Protein AF-A0A920T442-F1 (afdb_monomer_lite)

Foldseek 3Di:
DPQAEDEAEDQDVVVVVVCCVVVVAPEEDQDPVVSVVVRVVCVVVSGYHGYYHHDACQAVVVVCVVVVHDDPDDDDDFVVVCVLQGHDDPPDHNVRSVPPDDVVVVVVVVPDPPPPPPD

pLDDT: mean 84.45, std 19.16, range [39.41, 98.81]

Structure (mmCIF, N/CA/C/O backbone):
data_AF-A0A920T442-F1
#
_entry.id   AF-A0A920T442-F1
#
loop_
_atom_site.group_PDB
_atom_site.id
_atom_site.type_symbol
_atom_site.label_atom_id
_atom_site.label_alt_id
_atom_site.label_comp_id
_atom_site.label_asym_id
_atom_site.label_entity_id
_atom_site.label_seq_id
_atom_site.pdbx_PDB_ins_code
_atom_site.Cartn_x
_atom_site.Cartn_y
_atom_site.Cartn_z
_atom_site.occupancy
_atom_site.B_iso_or_equiv
_atom_site.auth_seq_id
_atom_site.auth_comp_id
_atom_site.auth_asym_id
_atom_site.auth_atom_id
_atom_site.pdbx_PDB_model_num
ATOM 1 N N . MET A 1 1 ? -15.601 10.957 1.819 1.00 69.81 1 MET A N 1
ATOM 2 C CA . MET A 1 1 ? -14.779 9.815 2.287 1.00 69.81 1 MET A CA 1
ATOM 3 C C . MET A 1 1 ? -15.683 8.793 2.967 1.00 69.81 1 MET A C 1
ATOM 5 O O . MET A 1 1 ? -16.681 9.210 3.539 1.00 69.81 1 MET A O 1
ATOM 9 N N . ALA A 1 2 ? -15.353 7.497 2.899 1.00 91.31 2 ALA A N 1
ATOM 10 C CA . ALA A 1 2 ? -16.199 6.391 3.383 1.00 91.31 2 ALA A CA 1
ATOM 11 C C . ALA A 1 2 ? -15.859 5.876 4.803 1.00 91.31 2 ALA A C 1
ATOM 13 O O . ALA A 1 2 ? -16.540 4.991 5.304 1.00 91.31 2 ALA A O 1
ATOM 14 N N . GLY A 1 3 ? -14.821 6.418 5.456 1.00 95.44 3 GLY A N 1
ATOM 15 C CA . GLY A 1 3 ? -14.453 6.067 6.838 1.00 95.44 3 GLY A CA 1
ATOM 16 C C . GLY A 1 3 ? -13.660 4.764 7.013 1.00 95.44 3 GLY A C 1
ATOM 17 O O . GLY A 1 3 ? -13.558 4.274 8.132 1.00 95.44 3 GLY A O 1
ATOM 18 N N . GLY A 1 4 ? -13.115 4.201 5.932 1.00 97.00 4 GLY A N 1
ATOM 19 C CA . GLY A 1 4 ? -12.343 2.956 5.959 1.00 97.00 4 GLY A CA 1
ATOM 20 C C . GLY A 1 4 ? -10.836 3.141 6.147 1.00 97.00 4 GLY A C 1
ATOM 21 O O . GLY A 1 4 ? -10.316 4.258 6.186 1.00 97.00 4 GLY A O 1
ATOM 22 N N . VAL A 1 5 ? -10.144 2.005 6.216 1.00 98.50 5 VAL A N 1
ATOM 23 C CA . VAL A 1 5 ? -8.685 1.903 6.133 1.00 98.50 5 VAL A CA 1
ATOM 24 C C . VAL A 1 5 ? -8.336 1.281 4.786 1.00 98.50 5 VAL A C 1
ATOM 26 O O . VAL A 1 5 ? -8.963 0.302 4.389 1.00 98.50 5 VAL A O 1
ATOM 29 N N . VAL A 1 6 ? -7.366 1.850 4.075 1.00 98.25 6 VAL A N 1
ATOM 30 C CA . VAL A 1 6 ? -6.976 1.388 2.738 1.00 98.25 6 VAL A CA 1
ATOM 31 C C . VAL A 1 6 ? -5.463 1.240 2.634 1.00 98.25 6 VAL A C 1
ATOM 33 O O . VAL A 1 6 ? -4.719 2.102 3.098 1.00 98.25 6 VAL A O 1
ATOM 36 N N . ILE A 1 7 ? -5.025 0.145 2.012 1.00 98.56 7 ILE A N 1
ATOM 37 C CA . ILE A 1 7 ? -3.654 -0.036 1.530 1.00 98.56 7 ILE A CA 1
ATOM 38 C C . ILE A 1 7 ? -3.699 0.098 0.005 1.00 98.56 7 ILE A C 1
ATOM 40 O O . ILE A 1 7 ? -4.352 -0.697 -0.666 1.00 98.56 7 ILE A O 1
ATOM 44 N N . CYS A 1 8 ? -3.022 1.109 -0.530 1.00 98.19 8 CYS A N 1
ATOM 45 C CA . CYS A 1 8 ? -2.891 1.382 -1.956 1.00 98.19 8 CYS A CA 1
ATOM 46 C C . CYS A 1 8 ? -1.498 0.950 -2.414 1.00 98.19 8 CYS A C 1
ATOM 48 O O . CYS A 1 8 ? -0.511 1.576 -2.032 1.00 98.19 8 CYS A O 1
ATOM 50 N N . ILE A 1 9 ? -1.417 -0.106 -3.220 1.00 98.19 9 ILE A N 1
ATOM 51 C CA . ILE A 1 9 ? -0.147 -0.571 -3.784 1.00 98.19 9 ILE A CA 1
ATOM 52 C C . ILE A 1 9 ? 0.201 0.300 -4.994 1.00 98.19 9 ILE A C 1
ATOM 54 O O . ILE A 1 9 ? -0.629 0.475 -5.884 1.00 98.19 9 ILE A O 1
ATOM 58 N N . GLU A 1 10 ? 1.408 0.856 -5.021 1.00 97.25 10 GLU A N 1
ATOM 59 C CA . GLU A 1 10 ? 1.903 1.696 -6.115 1.00 97.25 10 GLU A CA 1
ATOM 60 C C . GLU A 1 10 ? 3.392 1.418 -6.317 1.00 97.25 10 GLU A C 1
ATOM 62 O O . GLU A 1 10 ? 4.157 1.396 -5.357 1.00 97.25 10 GLU A O 1
ATOM 67 N N . ILE A 1 11 ? 3.808 1.202 -7.562 1.00 95.12 11 ILE A N 1
ATOM 68 C CA . ILE A 1 11 ? 5.194 0.859 -7.892 1.00 95.12 11 ILE A CA 1
ATOM 69 C C . ILE A 1 11 ? 6.063 2.110 -8.071 1.00 95.12 11 ILE A C 1
ATOM 71 O O . ILE A 1 11 ? 7.275 2.061 -7.875 1.00 95.12 11 ILE A O 1
ATOM 75 N N . ASP A 1 12 ? 5.449 3.247 -8.401 1.00 94.56 12 ASP A N 1
ATOM 76 C CA . ASP A 1 12 ? 6.132 4.519 -8.615 1.00 94.56 12 ASP A CA 1
ATOM 77 C C . ASP A 1 12 ? 6.141 5.380 -7.341 1.00 94.56 12 ASP A C 1
ATOM 79 O O . ASP A 1 12 ? 5.149 6.017 -6.964 1.00 94.56 12 ASP A O 1
ATOM 83 N N . ASN A 1 13 ? 7.307 5.476 -6.697 1.00 95.88 13 ASN A N 1
ATOM 84 C CA . ASN A 1 13 ? 7.485 6.292 -5.496 1.00 95.88 13 ASN A CA 1
ATOM 85 C C . ASN A 1 13 ? 7.170 7.783 -5.728 1.00 95.88 13 ASN A C 1
ATOM 87 O O . ASN A 1 13 ? 6.670 8.464 -4.831 1.00 95.88 13 ASN A O 1
ATOM 91 N N . HIS A 1 14 ? 7.402 8.312 -6.933 1.00 96.31 14 HIS A N 1
ATOM 92 C CA . HIS A 1 14 ? 7.050 9.695 -7.251 1.00 96.31 14 HIS A CA 1
ATOM 93 C C . HIS A 1 14 ? 5.527 9.894 -7.230 1.00 96.31 14 HIS A C 1
ATOM 95 O O . HIS A 1 14 ? 5.031 10.917 -6.745 1.00 96.31 14 HIS A O 1
ATOM 101 N N . ARG A 1 15 ? 4.753 8.894 -7.675 1.00 96.12 15 ARG A N 1
ATOM 102 C CA . ARG A 1 15 ? 3.289 8.936 -7.564 1.00 96.12 15 ARG A CA 1
ATOM 103 C C . ARG A 1 15 ? 2.841 8.937 -6.113 1.00 96.12 15 ARG A C 1
ATOM 105 O O . ARG A 1 15 ? 1.966 9.749 -5.810 1.00 96.12 15 ARG A O 1
ATOM 112 N N . ILE A 1 16 ? 3.431 8.106 -5.253 1.00 97.81 16 ILE A N 1
ATOM 113 C CA . ILE A 1 16 ? 3.140 8.074 -3.809 1.00 97.81 16 ILE A CA 1
ATOM 114 C C . ILE A 1 16 ? 3.405 9.445 -3.180 1.00 97.81 16 ILE A C 1
ATOM 116 O O . ILE A 1 16 ? 2.494 10.030 -2.588 1.00 97.81 16 ILE A O 1
ATOM 120 N N . ASN A 1 17 ? 4.605 9.998 -3.381 1.00 97.81 17 ASN A N 1
ATOM 121 C CA . ASN A 1 17 ? 5.003 11.294 -2.823 1.00 97.81 17 ASN A CA 1
ATOM 122 C C . ASN A 1 17 ? 4.043 12.412 -3.229 1.00 97.81 17 ASN A C 1
ATOM 124 O O . ASN A 1 17 ? 3.571 13.163 -2.378 1.00 97.81 17 ASN A O 1
ATOM 128 N N . ARG A 1 18 ? 3.632 12.450 -4.501 1.00 97.88 18 ARG A N 1
ATOM 129 C CA . ARG A 1 18 ? 2.640 13.422 -4.973 1.00 97.88 18 ARG A CA 1
ATOM 130 C C . ARG A 1 18 ? 1.301 13.321 -4.228 1.00 97.88 18 ARG A C 1
ATOM 132 O O . ARG A 1 18 ? 0.645 14.344 -4.026 1.00 97.88 18 ARG A O 1
ATOM 139 N N . ARG A 1 19 ? 0.848 12.122 -3.829 1.00 97.88 19 ARG A N 1
ATOM 140 C CA . ARG A 1 19 ? -0.407 11.966 -3.058 1.00 97.88 19 ARG A CA 1
ATOM 141 C C . ARG A 1 19 ? -0.236 12.374 -1.596 1.00 97.88 19 ARG A C 1
ATOM 143 O O . ARG A 1 19 ? -1.180 12.932 -1.042 1.00 97.88 19 ARG A O 1
ATOM 150 N N . LEU A 1 20 ? 0.942 12.160 -1.007 1.00 98.06 20 LEU A N 1
ATOM 151 C CA . LEU A 1 20 ? 1.273 12.676 0.327 1.00 98.06 20 LEU A CA 1
ATOM 152 C C . LEU A 1 20 ? 1.270 14.213 0.329 1.00 98.06 20 LEU A C 1
ATOM 154 O O . LEU A 1 20 ? 0.574 14.828 1.129 1.00 98.06 20 LEU A O 1
ATOM 158 N N . GLU A 1 21 ? 1.962 14.841 -0.626 1.00 98.06 21 GLU A N 1
ATOM 159 C CA . GLU A 1 21 ? 2.040 16.306 -0.757 1.00 98.06 21 GLU A CA 1
ATOM 160 C C . GLU A 1 21 ? 0.671 16.967 -0.963 1.00 98.06 21 GLU A C 1
ATOM 162 O O . GLU A 1 21 ? 0.424 18.081 -0.501 1.00 98.06 21 GLU A O 1
ATOM 167 N N . THR A 1 22 ? -0.236 16.277 -1.657 1.00 97.50 22 THR A N 1
ATOM 168 C CA . THR A 1 22 ? -1.587 16.776 -1.953 1.00 97.50 22 THR A CA 1
ATOM 169 C C . THR A 1 22 ? -2.641 16.344 -0.930 1.00 97.50 22 THR A C 1
ATOM 171 O O . THR A 1 22 ? -3.819 16.638 -1.129 1.00 97.50 22 THR A O 1
ATOM 174 N N . ASN A 1 23 ? -2.241 15.696 0.172 1.00 95.69 23 ASN A N 1
ATOM 175 C CA . ASN A 1 23 ? -3.123 15.178 1.230 1.00 95.69 23 ASN A CA 1
ATOM 176 C C . ASN A 1 23 ? -4.210 14.204 0.728 1.00 95.69 23 ASN A C 1
ATOM 178 O O . ASN A 1 23 ? -5.284 14.098 1.318 1.00 95.69 23 ASN A O 1
ATOM 182 N N . TYR A 1 24 ? -3.940 13.493 -0.369 1.00 96.75 24 TYR A N 1
ATOM 183 C CA . TYR A 1 24 ? -4.765 12.373 -0.836 1.00 96.75 24 TYR A CA 1
ATOM 184 C C . TYR A 1 24 ? -4.349 11.037 -0.203 1.00 96.75 24 TYR A C 1
ATOM 186 O O . TYR A 1 24 ? -5.073 10.051 -0.340 1.00 96.75 24 TYR A O 1
ATOM 194 N N . LEU A 1 25 ? -3.187 11.001 0.455 1.00 98.00 25 LEU A N 1
ATOM 195 C CA . LEU A 1 25 ? -2.643 9.848 1.16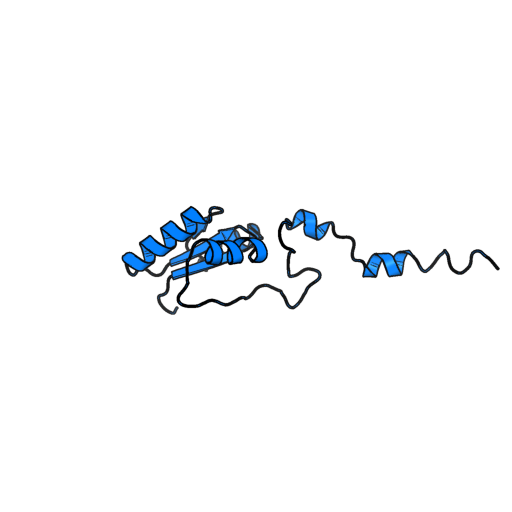1 1.00 98.00 25 LEU A CA 1
ATOM 196 C C . LEU A 1 25 ? -2.092 10.288 2.525 1.00 98.00 25 LEU A C 1
ATOM 198 O O . LEU A 1 25 ? -1.441 11.327 2.602 1.00 98.00 25 LEU A O 1
ATOM 202 N N . ASP A 1 26 ? -2.325 9.504 3.580 1.00 98.44 26 ASP A N 1
ATOM 203 C CA . ASP A 1 26 ? -1.914 9.859 4.947 1.00 98.44 26 ASP A CA 1
ATOM 204 C C . ASP A 1 26 ? -0.500 9.370 5.286 1.00 98.44 26 ASP A C 1
ATOM 206 O O . ASP A 1 26 ? 0.264 10.062 5.961 1.00 98.44 26 ASP A O 1
ATOM 210 N N . LYS A 1 27 ? -0.163 8.141 4.879 1.00 98.50 27 LYS A N 1
ATOM 211 C CA . LYS A 1 27 ? 1.115 7.483 5.189 1.00 98.50 27 LYS A CA 1
ATOM 212 C C . LYS A 1 27 ? 1.610 6.653 4.017 1.00 98.50 27 LYS A C 1
ATOM 214 O O . LYS A 1 27 ? 0.812 6.212 3.196 1.00 98.50 27 LYS A O 1
ATOM 219 N N . ALA A 1 28 ? 2.910 6.381 3.982 1.00 98.56 28 ALA A N 1
ATOM 220 C CA . ALA A 1 28 ? 3.500 5.433 3.049 1.00 98.56 28 ALA A CA 1
ATOM 221 C C . ALA A 1 28 ? 4.603 4.598 3.709 1.00 98.56 28 ALA A C 1
ATOM 223 O O . ALA A 1 28 ? 5.201 5.031 4.694 1.00 98.56 28 ALA A O 1
ATOM 224 N N . THR A 1 29 ? 4.845 3.409 3.168 1.00 98.69 29 THR A N 1
ATOM 225 C CA . THR A 1 29 ? 5.940 2.498 3.535 1.00 98.69 29 THR A CA 1
ATOM 226 C C . THR A 1 29 ? 6.283 1.612 2.333 1.00 98.69 29 THR A C 1
ATOM 228 O O . THR A 1 29 ? 5.466 1.454 1.426 1.00 98.69 29 THR A O 1
ATOM 231 N N . ASP A 1 30 ? 7.475 1.031 2.318 1.00 97.94 30 ASP A N 1
ATOM 232 C CA . ASP A 1 30 ? 7.905 -0.018 1.388 1.00 97.94 30 ASP A CA 1
ATOM 233 C C . ASP A 1 30 ? 7.863 -1.426 2.021 1.00 97.94 30 ASP A C 1
ATOM 235 O O . ASP A 1 30 ? 8.133 -2.427 1.356 1.00 97.94 30 ASP A O 1
ATOM 239 N N . SER A 1 31 ? 7.466 -1.530 3.295 1.00 98.38 31 SER A N 1
ATOM 240 C CA . SER A 1 31 ? 7.317 -2.798 4.007 1.00 98.38 31 SER A CA 1
ATOM 241 C C . SER A 1 31 ? 5.865 -3.266 4.024 1.00 98.38 31 SER A C 1
ATOM 243 O O . SER A 1 31 ? 4.961 -2.610 4.552 1.00 98.38 31 SER A O 1
ATOM 245 N N . PHE A 1 32 ? 5.652 -4.478 3.513 1.00 98.19 32 PHE A N 1
ATOM 246 C CA . PHE A 1 32 ? 4.367 -5.168 3.575 1.00 98.19 32 PHE A CA 1
ATOM 247 C C . PHE A 1 32 ? 3.899 -5.363 5.027 1.00 98.19 32 PHE A C 1
ATOM 249 O O . PHE A 1 32 ? 2.749 -5.087 5.368 1.00 98.19 32 PHE A O 1
ATOM 256 N N . GLU A 1 33 ? 4.805 -5.783 5.905 1.00 98.19 33 GLU A N 1
ATOM 257 C CA . GLU A 1 33 ? 4.542 -6.030 7.320 1.00 98.19 33 GLU A CA 1
ATOM 258 C C . GLU A 1 33 ? 4.170 -4.738 8.054 1.00 98.19 33 GLU A C 1
ATOM 260 O O . GLU A 1 33 ? 3.230 -4.724 8.857 1.00 98.19 33 GLU A O 1
ATOM 265 N N . GLU A 1 34 ? 4.870 -3.640 7.763 1.00 98.56 34 GLU A N 1
ATOM 266 C CA . GLU A 1 34 ? 4.571 -2.339 8.355 1.00 98.56 34 GLU A CA 1
ATOM 267 C C . GLU A 1 34 ? 3.212 -1.806 7.881 1.00 98.56 34 GLU A C 1
ATOM 269 O O . GLU A 1 34 ? 2.415 -1.347 8.706 1.00 98.56 34 GLU A O 1
ATOM 274 N N . ALA A 1 35 ? 2.897 -1.936 6.587 1.00 98.62 35 ALA A N 1
ATOM 275 C CA . ALA A 1 35 ? 1.598 -1.553 6.034 1.00 98.62 35 ALA A CA 1
ATOM 276 C C . ALA A 1 35 ? 0.451 -2.307 6.722 1.00 98.62 35 ALA A C 1
ATOM 278 O O . ALA A 1 35 ? -0.529 -1.700 7.164 1.00 98.62 35 ALA A O 1
ATOM 279 N N . LEU A 1 36 ? 0.598 -3.623 6.897 1.00 98.38 36 LEU A N 1
ATOM 280 C CA . LEU A 1 36 ? -0.377 -4.449 7.606 1.00 98.38 36 LEU A CA 1
ATOM 281 C C . LEU A 1 36 ? -0.518 -4.060 9.075 1.00 98.38 36 LEU A C 1
ATOM 283 O O . LEU A 1 36 ? -1.634 -4.021 9.597 1.00 98.38 36 LEU A O 1
ATOM 287 N N . LYS A 1 37 ? 0.597 -3.775 9.755 1.00 98.50 37 LYS A N 1
ATOM 288 C CA . LYS A 1 37 ? 0.578 -3.331 11.149 1.00 98.50 37 LYS A CA 1
ATOM 289 C C . LYS A 1 37 ? -0.180 -2.011 11.283 1.00 98.50 37 LYS A C 1
ATOM 291 O O . LYS A 1 37 ? -1.071 -1.908 12.123 1.00 98.50 37 LYS A O 1
ATOM 296 N N . MET A 1 38 ? 0.131 -1.028 10.438 1.00 98.69 38 MET A N 1
ATOM 297 C CA . MET A 1 38 ? -0.567 0.259 10.412 1.00 98.69 38 MET A CA 1
ATOM 298 C C . MET A 1 38 ? -2.066 0.086 10.156 1.00 98.69 38 MET A C 1
ATOM 300 O O . MET A 1 38 ? -2.876 0.680 10.869 1.00 98.69 38 MET A O 1
ATOM 304 N N . ALA A 1 39 ? -2.436 -0.758 9.190 1.00 98.44 39 ALA A N 1
ATOM 305 C CA . ALA A 1 39 ? -3.831 -1.001 8.853 1.00 98.44 39 ALA A CA 1
ATOM 306 C C . ALA A 1 39 ? -4.598 -1.654 10.012 1.00 98.44 39 ALA A C 1
ATOM 308 O O . ALA A 1 39 ? -5.649 -1.156 10.413 1.00 98.44 39 ALA A O 1
ATOM 309 N N . LYS A 1 40 ? -4.050 -2.722 10.609 1.00 98.00 40 LYS A N 1
ATOM 310 C CA . LYS A 1 40 ? -4.661 -3.415 11.757 1.00 98.00 40 LYS A CA 1
ATOM 311 C C . LYS A 1 40 ? -4.810 -2.491 12.966 1.00 98.00 40 LYS A C 1
ATOM 313 O O . LYS A 1 40 ? -5.876 -2.462 13.581 1.00 98.00 40 LYS A O 1
ATOM 318 N N . ASP A 1 41 ? -3.778 -1.703 13.270 1.00 98.50 41 ASP A N 1
ATOM 319 C CA . ASP A 1 41 ? -3.803 -0.732 14.366 1.00 98.50 41 ASP A CA 1
ATOM 320 C C . ASP A 1 41 ? -4.899 0.331 14.145 1.00 98.50 41 ASP A C 1
ATOM 322 O O . ASP A 1 41 ? -5.607 0.700 15.085 1.00 98.50 41 ASP A O 1
ATOM 326 N N . ALA A 1 42 ? -5.061 0.818 12.911 1.00 98.44 42 ALA A N 1
ATOM 327 C CA . ALA A 1 42 ? -6.072 1.811 12.549 1.00 98.44 42 ALA A CA 1
ATOM 328 C C . ALA A 1 42 ? -7.499 1.243 12.596 1.00 98.44 42 ALA A C 1
ATOM 330 O O . ALA A 1 42 ? -8.384 1.866 13.188 1.00 98.44 42 ALA A O 1
ATOM 331 N N . VAL A 1 43 ? -7.705 0.030 12.066 1.00 98.00 43 VAL A N 1
ATOM 332 C CA . VAL A 1 43 ? -8.985 -0.695 12.137 1.00 98.00 43 VAL A CA 1
ATOM 333 C C . VAL A 1 43 ? -9.395 -0.916 13.593 1.00 98.00 43 VAL A C 1
ATOM 335 O O . VAL A 1 43 ? -10.516 -0.577 13.971 1.00 98.00 43 VAL A O 1
ATOM 338 N N . PHE A 1 44 ? -8.478 -1.399 14.441 1.00 98.00 44 PHE A N 1
ATOM 339 C CA . PHE A 1 44 ? -8.739 -1.608 15.869 1.00 98.00 44 PHE A CA 1
ATOM 340 C C . PHE A 1 44 ? -9.166 -0.314 16.577 1.00 98.00 44 PHE A C 1
ATOM 342 O O . PHE A 1 44 ? -10.098 -0.312 17.383 1.00 98.00 44 PHE A O 1
ATOM 349 N N . LYS A 1 45 ? -8.517 0.808 16.245 1.00 98.38 45 LYS A N 1
ATOM 350 C CA . LYS A 1 45 ? -8.822 2.130 16.813 1.00 98.38 45 LYS A CA 1
ATOM 351 C C . LYS A 1 45 ? -10.025 2.819 16.165 1.00 98.38 45 LYS A C 1
ATOM 353 O O . LYS A 1 45 ? -10.433 3.867 16.658 1.00 98.38 45 LYS A O 1
ATOM 358 N N . LYS A 1 46 ? -10.591 2.254 15.093 1.00 97.75 46 LYS A N 1
ATOM 359 C CA . LYS A 1 46 ? -11.654 2.861 14.273 1.00 97.75 46 LYS A CA 1
ATOM 360 C C . LYS A 1 46 ? -11.268 4.243 13.733 1.00 97.75 46 LYS A C 1
ATOM 362 O O . LYS A 1 46 ? -12.082 5.164 13.720 1.00 97.75 46 LYS A O 1
ATOM 367 N N . ILE A 1 47 ? -10.014 4.385 13.315 1.00 98.06 47 ILE A N 1
ATOM 368 C CA . ILE A 1 47 ? -9.486 5.616 12.725 1.00 98.06 47 ILE A CA 1
ATOM 369 C C . ILE A 1 47 ? -9.320 5.375 11.221 1.00 98.06 47 ILE A C 1
ATOM 371 O O . ILE A 1 47 ? -8.576 4.465 10.855 1.00 98.06 47 ILE A O 1
ATOM 375 N N . PRO A 1 48 ? -9.985 6.156 10.349 1.00 98.38 48 PRO A N 1
ATOM 376 C CA . PRO A 1 48 ? -9.753 6.084 8.911 1.00 98.38 48 PRO A CA 1
ATOM 377 C C . PRO A 1 48 ? -8.288 6.380 8.589 1.00 98.38 48 PRO A C 1
ATOM 379 O O . PRO A 1 48 ? -7.709 7.301 9.167 1.00 98.38 48 PRO A O 1
ATOM 382 N N . LEU A 1 49 ? -7.692 5.600 7.689 1.00 98.62 49 LEU A N 1
ATOM 383 C CA . LEU A 1 49 ? -6.280 5.742 7.337 1.00 98.62 49 LEU A CA 1
ATOM 384 C C . LEU A 1 49 ? -6.015 5.244 5.916 1.00 98.62 49 LEU A C 1
ATOM 386 O O . LEU A 1 49 ? -6.389 4.127 5.564 1.00 98.62 49 LEU A O 1
ATOM 390 N N . SER A 1 50 ? -5.320 6.049 5.123 1.00 98.62 50 SER A N 1
ATOM 391 C CA . SER A 1 50 ? -4.835 5.690 3.794 1.00 98.62 50 SER A CA 1
ATOM 392 C C . SER A 1 50 ? -3.321 5.459 3.802 1.00 98.62 50 SER A C 1
ATOM 394 O O . SER A 1 50 ? -2.542 6.301 4.250 1.00 98.62 50 SER A O 1
ATOM 396 N N . ILE A 1 51 ? -2.906 4.278 3.343 1.00 98.81 51 ILE A N 1
ATOM 397 C CA . ILE A 1 51 ? -1.522 3.794 3.401 1.00 98.81 51 ILE A CA 1
ATOM 398 C C . ILE A 1 51 ? -1.058 3.477 1.981 1.00 98.81 51 ILE A C 1
ATOM 400 O O . ILE A 1 51 ? -1.626 2.606 1.333 1.00 98.81 51 ILE A O 1
ATOM 404 N N . GLY A 1 52 ? -0.028 4.158 1.490 1.00 98.62 52 GLY A N 1
ATOM 405 C CA . GLY A 1 52 ? 0.659 3.795 0.255 1.00 98.62 52 GLY A CA 1
ATOM 406 C C . GLY A 1 52 ? 1.680 2.708 0.549 1.00 98.62 52 GLY A C 1
ATOM 407 O O . GLY A 1 52 ? 2.502 2.873 1.447 1.00 98.62 52 GLY A O 1
ATOM 408 N N . LEU A 1 53 ? 1.628 1.605 -0.184 1.00 98.62 53 LEU A N 1
ATOM 409 C CA . LEU A 1 53 ? 2.625 0.547 -0.114 1.00 98.62 53 LEU A CA 1
ATOM 410 C C . LEU A 1 53 ? 3.436 0.563 -1.408 1.00 98.62 53 LEU A C 1
ATOM 412 O O . LEU A 1 53 ? 2.900 0.243 -2.470 1.00 98.62 53 LEU A O 1
ATOM 416 N N . LEU A 1 54 ? 4.709 0.946 -1.307 1.00 98.25 54 LEU A N 1
ATOM 417 C CA . LEU A 1 54 ? 5.621 0.936 -2.443 1.00 98.25 54 LEU A CA 1
ATOM 418 C C . LEU A 1 54 ? 5.894 -0.508 -2.874 1.00 98.25 54 LEU A C 1
ATOM 420 O O . LEU A 1 54 ? 6.418 -1.311 -2.103 1.00 98.25 54 LEU A O 1
ATOM 424 N N . GLY A 1 55 ? 5.543 -0.829 -4.115 1.00 96.00 55 GLY A N 1
ATOM 425 C CA . GLY A 1 55 ? 5.836 -2.112 -4.737 1.00 96.00 55 GLY A CA 1
ATOM 426 C C . GLY A 1 55 ? 4.884 -2.455 -5.877 1.00 96.00 55 GLY A C 1
ATOM 427 O O . GLY A 1 55 ? 3.924 -1.743 -6.160 1.00 96.00 55 GLY A O 1
ATOM 428 N N . ASN A 1 56 ? 5.151 -3.573 -6.547 1.00 94.31 56 ASN A N 1
ATOM 429 C CA . ASN A 1 56 ? 4.314 -4.043 -7.641 1.00 94.31 56 ASN A CA 1
ATOM 430 C C . ASN A 1 56 ? 3.085 -4.794 -7.098 1.00 94.31 56 ASN A C 1
ATOM 432 O O . ASN A 1 56 ? 3.212 -5.725 -6.297 1.00 94.31 56 ASN A O 1
ATOM 436 N N . ALA A 1 57 ? 1.888 -4.426 -7.560 1.00 94.00 57 ALA A N 1
ATOM 437 C CA . ALA A 1 57 ? 0.649 -5.117 -7.207 1.0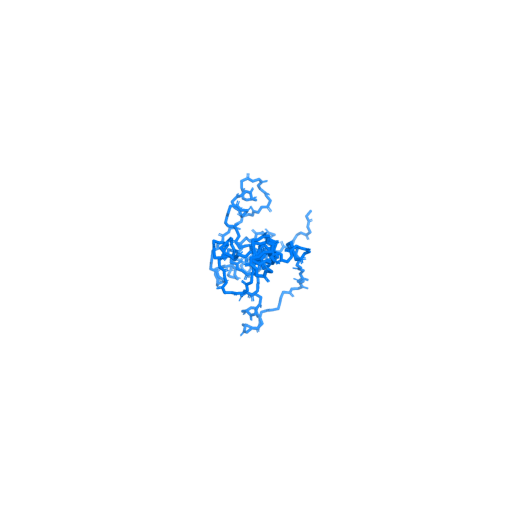0 94.00 57 ALA A CA 1
ATOM 438 C C . ALA A 1 57 ? 0.687 -6.609 -7.580 1.00 94.00 57 ALA A C 1
ATOM 440 O O . ALA A 1 57 ? 0.227 -7.438 -6.792 1.00 94.00 57 ALA A O 1
ATOM 441 N N . ALA A 1 58 ? 1.306 -6.962 -8.712 1.00 91.50 58 ALA A N 1
ATOM 442 C CA . ALA A 1 58 ? 1.472 -8.346 -9.151 1.00 91.50 58 ALA A CA 1
ATOM 443 C C . ALA A 1 58 ? 2.322 -9.185 -8.179 1.00 91.50 58 ALA A C 1
ATOM 445 O O . ALA A 1 58 ? 2.105 -10.389 -8.061 1.00 91.50 58 ALA A O 1
ATOM 446 N N . ASP A 1 59 ? 3.240 -8.551 -7.441 1.00 93.38 59 ASP A N 1
ATOM 447 C CA . ASP A 1 59 ? 4.091 -9.210 -6.444 1.00 93.38 59 ASP A CA 1
ATOM 448 C C . ASP A 1 59 ? 3.476 -9.197 -5.039 1.00 93.38 59 ASP A C 1
ATOM 450 O O . ASP A 1 59 ? 3.679 -10.121 -4.250 1.00 93.38 59 ASP A O 1
ATOM 454 N N . ILE A 1 60 ? 2.734 -8.143 -4.696 1.00 96.19 60 ILE A N 1
ATOM 455 C CA . ILE A 1 60 ? 2.197 -7.946 -3.346 1.00 96.19 60 ILE A CA 1
ATOM 456 C C . ILE A 1 60 ? 0.856 -8.657 -3.149 1.00 96.19 60 ILE A C 1
ATOM 458 O O . ILE A 1 60 ? 0.641 -9.249 -2.092 1.00 96.19 60 ILE A O 1
ATOM 462 N N . VAL A 1 61 ? -0.052 -8.636 -4.128 1.00 95.12 61 VAL A N 1
ATOM 463 C CA . VAL A 1 61 ? -1.374 -9.275 -3.987 1.00 95.12 61 VAL A CA 1
ATOM 464 C C . VAL A 1 61 ? -1.260 -10.776 -3.661 1.00 95.12 61 VAL A C 1
ATOM 466 O O . VAL A 1 61 ? -1.942 -11.220 -2.733 1.00 95.12 61 VAL A O 1
ATOM 469 N N . PRO A 1 62 ? -0.356 -11.562 -4.285 1.00 94.94 62 PRO A N 1
ATOM 470 C CA . PRO A 1 62 ? -0.116 -12.947 -3.874 1.00 94.94 62 PRO A CA 1
ATOM 471 C C . PRO A 1 62 ? 0.324 -13.104 -2.409 1.00 94.94 62 PRO A C 1
ATOM 473 O O . PRO A 1 62 ? -0.034 -14.098 -1.777 1.00 94.94 62 PRO A O 1
ATOM 476 N N . LYS A 1 63 ? 1.042 -12.123 -1.834 1.00 96.19 63 LYS A N 1
ATOM 477 C CA . LYS A 1 63 ? 1.473 -12.155 -0.422 1.00 96.19 63 LYS A CA 1
ATOM 478 C C . LYS A 1 63 ? 0.306 -12.045 0.555 1.00 96.19 63 LYS A C 1
ATOM 480 O O . LYS A 1 63 ? 0.358 -12.650 1.625 1.00 96.19 63 LYS A O 1
ATOM 485 N N . PHE A 1 64 ? -0.747 -11.298 0.211 1.00 96.31 64 PHE A N 1
ATOM 486 C CA . PHE A 1 64 ? -1.977 -11.267 1.013 1.00 96.31 64 PHE A CA 1
ATOM 487 C C . PHE A 1 64 ? -2.612 -12.657 1.094 1.00 96.31 64 PHE A C 1
ATOM 489 O O . PHE A 1 64 ? -2.930 -13.119 2.190 1.00 96.31 64 PHE A O 1
ATOM 496 N N . VAL A 1 65 ? -2.711 -13.343 -0.050 1.00 93.94 65 VAL A N 1
ATOM 497 C CA . VAL A 1 65 ? -3.266 -14.701 -0.138 1.00 93.94 65 VAL A CA 1
ATOM 498 C C . VAL A 1 65 ? -2.416 -15.689 0.656 1.00 93.94 65 VAL A C 1
ATOM 500 O O . VAL A 1 65 ? -2.949 -16.419 1.483 1.00 93.94 65 VAL A O 1
ATOM 503 N N . SER A 1 66 ? -1.091 -15.684 0.475 1.00 95.44 66 SER A N 1
ATOM 504 C CA . SER A 1 66 ? -0.201 -16.609 1.193 1.00 95.44 66 SER A CA 1
ATOM 505 C C . SER A 1 66 ? -0.132 -16.358 2.703 1.00 95.44 66 SER A C 1
ATOM 507 O O . SER A 1 66 ? 0.363 -17.210 3.434 1.00 95.44 66 SER A O 1
ATOM 509 N N . SER A 1 67 ? -0.575 -15.184 3.163 1.00 94.88 67 SER A N 1
ATOM 510 C CA . SER A 1 67 ? -0.587 -14.799 4.578 1.00 94.88 67 SER A CA 1
ATOM 511 C C . SER A 1 67 ? -1.964 -14.958 5.237 1.00 94.88 67 SER A C 1
ATOM 513 O O . SER A 1 67 ? -2.121 -14.532 6.381 1.00 94.88 67 SER A O 1
ATOM 515 N N . ASP A 1 68 ? -2.960 -15.515 4.531 1.00 95.62 68 ASP A N 1
ATOM 516 C CA . ASP A 1 68 ? -4.364 -15.608 4.971 1.00 95.62 68 ASP A CA 1
ATOM 517 C C . ASP A 1 68 ? -4.958 -14.254 5.411 1.00 95.62 68 ASP A C 1
ATOM 519 O O . ASP A 1 68 ? -5.727 -14.145 6.370 1.00 95.62 68 ASP A O 1
ATOM 523 N N . ILE A 1 69 ? -4.595 -13.179 4.706 1.00 94.88 69 ILE A N 1
ATOM 524 C CA . ILE A 1 69 ? -5.107 -11.832 4.972 1.00 94.88 69 ILE A CA 1
ATOM 525 C C . ILE A 1 69 ? -6.161 -11.497 3.927 1.00 94.88 69 ILE A C 1
ATOM 527 O O . ILE A 1 69 ? -5.850 -11.322 2.752 1.00 94.88 69 ILE A O 1
ATOM 531 N N . ILE A 1 70 ? -7.406 -11.360 4.381 1.00 94.25 70 ILE A N 1
ATOM 532 C CA . ILE A 1 70 ? -8.563 -11.081 3.530 1.00 94.25 70 ILE A CA 1
ATOM 533 C C . ILE A 1 70 ? -9.076 -9.669 3.849 1.00 94.25 70 ILE A C 1
ATOM 535 O O . ILE A 1 70 ? -9.605 -9.456 4.942 1.00 94.25 70 ILE A O 1
ATOM 539 N N . PRO A 1 71 ? -8.909 -8.693 2.940 1.00 94.94 71 PRO A N 1
ATOM 540 C CA . PRO A 1 71 ? -9.541 -7.383 3.064 1.00 94.94 71 PRO A CA 1
ATOM 541 C C . PRO A 1 71 ? -11.064 -7.475 2.910 1.00 94.94 71 PRO A C 1
ATOM 543 O O . PRO A 1 71 ? -11.563 -8.324 2.175 1.00 94.94 71 PRO A O 1
ATOM 546 N N . ASP A 1 72 ? -11.801 -6.542 3.517 1.00 96.75 72 ASP A N 1
ATOM 547 C CA . ASP A 1 72 ? -13.259 -6.446 3.338 1.00 96.75 72 ASP A CA 1
ATOM 548 C C . ASP A 1 72 ? -13.657 -6.131 1.883 1.00 96.75 72 ASP A C 1
ATOM 550 O O . ASP A 1 72 ? -14.745 -6.483 1.428 1.00 96.75 72 ASP A O 1
ATOM 554 N N . MET A 1 73 ? -12.777 -5.447 1.146 1.00 96.19 73 MET A N 1
ATOM 555 C CA . MET A 1 73 ? -12.966 -5.079 -0.253 1.00 96.19 73 MET A CA 1
ATOM 556 C C . MET A 1 73 ? -11.622 -5.064 -0.980 1.00 96.19 73 MET A C 1
ATOM 558 O O . MET A 1 73 ? -10.616 -4.612 -0.434 1.00 96.19 73 MET A O 1
ATOM 562 N N . VAL A 1 74 ? -11.628 -5.507 -2.237 1.00 95.69 74 VAL A N 1
ATOM 563 C CA . VAL A 1 74 ? -10.476 -5.446 -3.141 1.00 95.69 74 VAL A CA 1
ATOM 564 C C . VAL A 1 74 ? -10.933 -4.842 -4.463 1.00 95.69 74 VAL A C 1
ATOM 566 O O . VAL A 1 74 ? -11.986 -5.198 -4.987 1.00 95.69 74 VAL A O 1
ATOM 569 N N . THR A 1 75 ? -10.144 -3.915 -4.991 1.00 95.44 75 THR A N 1
ATOM 570 C CA . THR A 1 75 ? -10.326 -3.318 -6.315 1.00 95.44 75 THR A CA 1
ATOM 571 C C . THR A 1 75 ? -8.955 -3.024 -6.905 1.00 95.44 75 THR A C 1
ATOM 573 O O . THR A 1 75 ? -7.991 -2.865 -6.158 1.00 95.44 75 THR A O 1
ATOM 576 N N . ASP A 1 76 ? -8.880 -2.919 -8.227 1.00 94.06 76 ASP A N 1
ATOM 577 C CA . ASP A 1 76 ? -7.679 -2.490 -8.934 1.00 94.06 76 ASP A CA 1
ATOM 578 C C . ASP A 1 76 ? -7.973 -1.227 -9.749 1.00 94.06 76 ASP A C 1
ATOM 580 O O . ASP A 1 76 ? -9.052 -1.088 -10.328 1.00 94.06 76 ASP A O 1
ATOM 584 N N . GLN A 1 77 ? -7.029 -0.289 -9.751 1.00 90.94 77 GLN A N 1
ATOM 585 C CA . GLN A 1 77 ? -7.093 0.927 -10.565 1.00 90.94 77 GLN A CA 1
ATOM 586 C C . GLN A 1 77 ? -5.729 1.227 -11.202 1.00 90.94 77 GLN A C 1
ATOM 588 O O . GLN A 1 77 ? -5.367 2.387 -11.413 1.00 90.94 77 GLN A O 1
ATOM 593 N N . THR A 1 78 ? -4.950 0.179 -11.485 1.00 84.00 78 THR A N 1
ATOM 594 C CA . THR A 1 78 ? -3.727 0.319 -12.276 1.00 84.00 78 THR A CA 1
ATOM 595 C C . THR A 1 78 ? -4.076 0.725 -13.707 1.00 84.00 78 THR A C 1
ATOM 597 O O . THR A 1 78 ? -5.217 0.592 -14.165 1.00 84.00 78 THR A O 1
ATOM 600 N N . SER A 1 79 ? -3.092 1.211 -14.463 1.00 82.62 79 SER A N 1
ATOM 601 C CA . SER A 1 79 ? -3.273 1.492 -15.889 1.00 82.62 79 SER A CA 1
ATOM 602 C C . SER A 1 79 ? -3.235 0.206 -16.729 1.00 82.62 79 SER A C 1
ATOM 604 O O . SER A 1 79 ? -2.634 0.189 -17.793 1.00 82.62 79 SER A O 1
ATOM 606 N N . ALA A 1 80 ? -3.914 -0.860 -16.293 1.00 74.31 80 ALA A N 1
ATOM 607 C CA . ALA A 1 80 ? -3.972 -2.157 -16.979 1.00 74.31 80 ALA A CA 1
A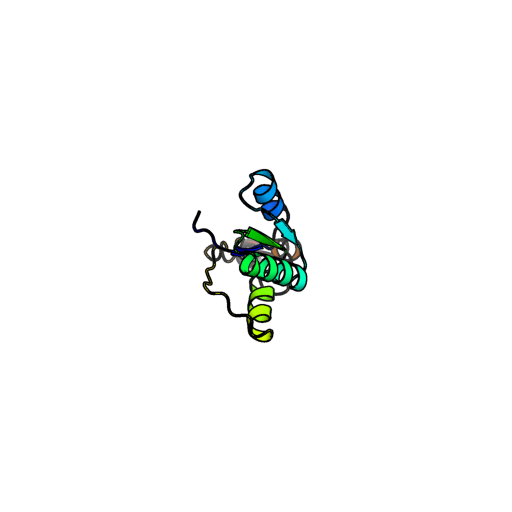TOM 608 C C . ALA A 1 80 ? -4.558 -2.095 -18.405 1.00 74.31 80 ALA A C 1
ATOM 610 O O . ALA A 1 80 ? -4.441 -3.047 -19.164 1.00 74.31 80 ALA A O 1
ATOM 611 N N . HIS A 1 81 ? -5.190 -0.978 -18.779 1.00 72.75 81 HIS A N 1
ATOM 612 C CA . HIS A 1 81 ? -5.656 -0.717 -20.143 1.00 72.75 81 HIS A CA 1
ATOM 613 C C . HIS A 1 81 ? -4.519 -0.396 -21.129 1.00 72.75 81 HIS A C 1
ATOM 615 O O . HIS A 1 81 ? -4.743 -0.420 -22.337 1.00 72.75 81 HIS A O 1
ATOM 621 N N . ASP A 1 82 ? -3.333 -0.059 -20.623 1.00 73.44 82 ASP A N 1
ATOM 622 C CA . ASP A 1 82 ? -2.121 0.176 -21.399 1.00 73.44 82 ASP A CA 1
ATOM 623 C C . ASP A 1 82 ? -1.080 -0.863 -20.976 1.00 73.44 82 ASP A C 1
ATOM 625 O O . ASP A 1 82 ? -0.297 -0.659 -20.052 1.00 73.44 82 ASP A O 1
ATOM 629 N N . GLU A 1 83 ? -1.112 -2.021 -21.628 1.00 63.75 83 GLU A N 1
ATOM 630 C CA . GLU A 1 83 ? -0.233 -3.152 -21.306 1.00 63.75 83 GLU A CA 1
ATOM 631 C C . GLU A 1 83 ? 1.251 -2.863 -21.594 1.00 63.75 83 GLU A C 1
ATOM 633 O O . GLU A 1 83 ? 2.115 -3.551 -21.060 1.00 63.75 83 GLU A O 1
ATOM 638 N N . LEU A 1 84 ? 1.558 -1.867 -22.435 1.00 61.62 84 LEU A N 1
ATOM 639 C CA . LEU A 1 84 ? 2.932 -1.542 -22.832 1.00 61.62 84 LEU A CA 1
ATOM 640 C C . LEU A 1 84 ? 3.608 -0.565 -21.867 1.00 61.62 84 LEU A C 1
ATOM 642 O O . LEU A 1 84 ? 4.816 -0.656 -21.676 1.00 61.62 84 LEU A O 1
ATOM 646 N N . ILE A 1 85 ? 2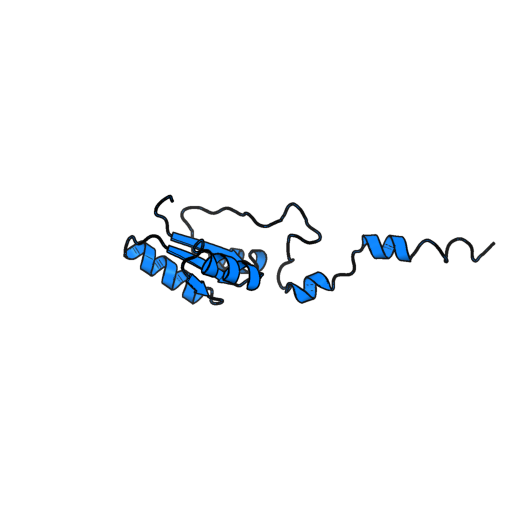.858 0.384 -21.299 1.00 63.56 85 ILE A N 1
ATOM 647 C CA . ILE A 1 85 ? 3.419 1.467 -20.467 1.00 63.56 85 ILE A CA 1
ATOM 648 C C . ILE A 1 85 ? 2.772 1.508 -19.074 1.00 63.56 85 ILE A C 1
ATOM 650 O O . ILE A 1 85 ? 3.375 1.951 -18.098 1.00 63.56 85 ILE A O 1
ATOM 654 N N . GLY A 1 86 ? 1.516 1.086 -18.964 1.00 64.44 86 GLY A N 1
ATOM 655 C CA . GLY A 1 86 ? 0.677 1.289 -17.787 1.00 64.44 86 GLY A CA 1
ATOM 656 C C . GLY A 1 86 ? 0.720 0.178 -16.738 1.00 64.44 86 GLY A C 1
ATOM 657 O O . GLY A 1 86 ? 0.344 0.438 -15.590 1.00 64.44 86 GLY A O 1
ATOM 658 N N . TYR A 1 87 ? 1.169 -1.027 -17.096 1.00 74.75 87 TYR A N 1
ATOM 659 C CA . TYR A 1 87 ? 1.274 -2.167 -16.185 1.00 74.75 87 TYR A CA 1
ATOM 660 C C . TYR A 1 87 ? 2.689 -2.740 -16.185 1.00 74.75 87 TYR A C 1
ATOM 662 O O . TYR A 1 87 ? 3.197 -3.163 -17.219 1.00 74.75 87 TYR A O 1
ATOM 670 N N . ILE A 1 88 ? 3.320 -2.777 -15.011 1.00 79.56 88 ILE A N 1
ATOM 671 C CA . ILE A 1 88 ? 4.673 -3.312 -14.864 1.00 79.56 88 ILE A CA 1
ATOM 672 C C . ILE A 1 88 ? 4.583 -4.815 -14.581 1.00 79.56 88 ILE A C 1
ATOM 674 O O . ILE A 1 88 ? 3.935 -5.195 -13.598 1.00 79.56 88 ILE A O 1
ATOM 678 N N . PRO A 1 89 ? 5.215 -5.681 -15.395 1.00 82.00 89 PRO A N 1
ATOM 679 C CA . PRO A 1 89 ? 5.209 -7.119 -15.153 1.00 82.00 89 PRO A CA 1
ATOM 680 C C . PRO A 1 89 ? 5.768 -7.484 -13.768 1.00 82.00 89 PRO A C 1
ATOM 682 O O . PRO A 1 89 ? 6.564 -6.749 -13.182 1.00 82.00 89 PRO A O 1
ATOM 685 N N . ASN A 1 90 ? 5.341 -8.625 -13.228 1.00 83.00 90 ASN A N 1
ATOM 686 C CA . ASN A 1 90 ? 5.804 -9.107 -11.926 1.00 83.00 90 ASN A CA 1
ATOM 687 C C . ASN A 1 90 ? 7.330 -9.274 -11.899 1.00 83.00 90 ASN A C 1
ATOM 689 O O . ASN A 1 90 ? 7.923 -9.674 -12.896 1.00 83.00 90 ASN A O 1
ATOM 693 N N . HIS A 1 91 ? 7.948 -9.012 -10.745 1.00 82.62 91 HIS A N 1
ATOM 694 C CA . HIS A 1 91 ? 9.403 -9.070 -10.548 1.00 82.62 91 HIS A CA 1
ATOM 695 C C . HIS A 1 91 ? 10.221 -8.066 -11.368 1.00 82.62 91 HIS A C 1
ATOM 697 O O . HIS A 1 91 ? 11.441 -8.209 -11.431 1.00 82.62 91 HIS A O 1
ATOM 703 N N . HIS A 1 92 ? 9.574 -7.051 -11.944 1.00 81.31 92 HIS A N 1
ATOM 704 C CA . HIS A 1 92 ? 10.248 -5.983 -12.667 1.00 81.31 92 HIS A CA 1
ATOM 705 C C . HIS A 1 92 ? 10.098 -4.629 -11.989 1.00 81.31 92 HIS A C 1
ATOM 707 O O . HIS A 1 92 ? 9.064 -4.308 -11.395 1.00 81.31 92 HIS A O 1
ATOM 713 N N . THR A 1 93 ? 11.157 -3.829 -12.088 1.00 83.44 93 THR A N 1
ATOM 714 C CA . THR A 1 93 ? 11.130 -2.413 -11.704 1.00 83.44 93 THR A CA 1
ATOM 715 C C . THR A 1 93 ? 10.616 -1.547 -12.856 1.00 83.44 93 THR A C 1
ATOM 717 O O . THR A 1 93 ? 10.554 -1.991 -14.001 1.00 83.44 93 THR A O 1
ATOM 720 N N . ILE A 1 94 ? 10.274 -0.287 -12.570 1.00 82.50 94 ILE A N 1
ATOM 721 C CA . ILE A 1 94 ? 9.923 0.687 -13.618 1.00 82.50 94 ILE A CA 1
ATOM 722 C C . ILE A 1 94 ? 11.097 0.876 -14.588 1.00 82.50 94 ILE A C 1
ATOM 724 O O . ILE A 1 94 ? 10.896 0.848 -15.794 1.00 82.50 94 ILE A O 1
ATOM 728 N N . GLU A 1 95 ? 12.325 0.991 -14.074 1.00 81.38 95 GLU A N 1
ATOM 729 C CA . GLU A 1 95 ? 13.522 1.171 -14.908 1.00 81.38 95 GLU A CA 1
ATOM 730 C C . GLU A 1 95 ? 13.785 -0.040 -15.813 1.00 81.38 95 GLU A C 1
ATOM 732 O O . GLU A 1 95 ? 14.161 0.108 -16.973 1.00 81.38 95 GLU A O 1
ATOM 737 N N . GLU A 1 96 ? 13.585 -1.257 -15.306 1.00 79.50 96 GLU A N 1
ATOM 738 C CA . GLU A 1 96 ? 13.671 -2.469 -16.124 1.00 79.50 96 GLU A CA 1
ATOM 739 C C . GLU A 1 96 ? 12.571 -2.505 -17.182 1.00 79.50 96 GLU A C 1
ATOM 741 O O . GLU A 1 96 ? 12.833 -2.899 -18.319 1.00 79.50 96 GLU A O 1
ATOM 746 N N . ALA A 1 97 ? 11.366 -2.056 -16.824 1.00 78.00 97 ALA A N 1
ATOM 747 C CA . ALA A 1 97 ? 10.241 -2.025 -17.738 1.00 78.00 97 ALA A CA 1
ATOM 748 C C . ALA A 1 97 ? 10.434 -1.023 -18.885 1.00 78.00 97 ALA A C 1
ATOM 750 O O . ALA A 1 97 ? 10.155 -1.349 -20.037 1.00 78.00 97 ALA A O 1
ATOM 751 N N . ASP A 1 98 ? 10.992 0.151 -18.588 1.00 77.00 98 ASP A N 1
ATOM 752 C CA . ASP A 1 98 ? 11.337 1.177 -19.578 1.00 77.00 98 ASP A CA 1
ATOM 753 C C . ASP A 1 98 ? 12.401 0.693 -20.579 1.00 77.00 98 ASP A C 1
ATOM 755 O O . ASP A 1 98 ? 12.474 1.177 -21.710 1.00 77.00 98 ASP A O 1
ATOM 759 N N . ASN A 1 99 ? 13.220 -0.287 -20.180 1.00 73.31 99 ASN A N 1
ATOM 760 C CA . ASN A 1 99 ? 14.236 -0.901 -21.032 1.00 73.31 99 ASN A CA 1
ATOM 761 C C . ASN A 1 99 ? 13.700 -2.044 -21.908 1.00 73.31 99 ASN A C 1
ATOM 763 O O . ASN A 1 99 ? 14.450 -2.554 -22.750 1.00 73.31 99 ASN A O 1
ATOM 767 N N . TYR A 1 100 ? 12.436 -2.462 -21.762 1.00 68.06 100 TYR A N 1
ATOM 768 C CA . TYR A 1 100 ? 11.845 -3.393 -22.718 1.00 68.06 100 TYR A CA 1
ATOM 769 C C . TYR A 1 100 ? 11.720 -2.710 -24.079 1.00 68.06 100 TYR A C 1
ATOM 771 O O . TYR A 1 100 ? 10.829 -1.898 -24.322 1.00 68.06 100 TYR A O 1
ATOM 779 N N . GLU A 1 101 ? 12.619 -3.064 -25.001 1.00 56.66 101 GLU A N 1
ATOM 780 C CA . GLU A 1 101 ? 12.483 -2.681 -26.401 1.00 56.66 101 GLU A CA 1
ATOM 781 C C . GLU A 1 101 ? 11.111 -3.124 -26.910 1.00 56.66 101 GLU A C 1
ATOM 783 O O . GLU A 1 101 ? 10.786 -4.314 -26.941 1.00 56.66 101 GLU A O 1
ATOM 788 N N . ASN A 1 102 ? 10.312 -2.149 -27.335 1.00 56.31 102 ASN A N 1
ATOM 789 C CA . ASN A 1 102 ? 8.980 -2.373 -27.860 1.00 56.31 102 ASN A CA 1
ATOM 790 C C . ASN A 1 102 ? 9.051 -3.388 -29.028 1.00 56.31 102 ASN A C 1
ATOM 792 O O . ASN A 1 102 ? 9.666 -3.093 -30.061 1.00 56.31 102 ASN A O 1
ATOM 796 N N . PRO A 1 103 ? 8.435 -4.582 -28.925 1.00 49.47 103 PRO A N 1
ATOM 797 C CA . PRO A 1 103 ? 8.520 -5.595 -29.977 1.00 49.47 103 PRO A CA 1
ATOM 798 C C . PRO A 1 103 ? 7.948 -5.099 -31.318 1.00 49.47 103 PRO A C 1
ATOM 800 O O . PRO A 1 103 ? 8.392 -5.534 -32.383 1.00 49.47 103 PRO A O 1
ATOM 803 N N . ILE A 1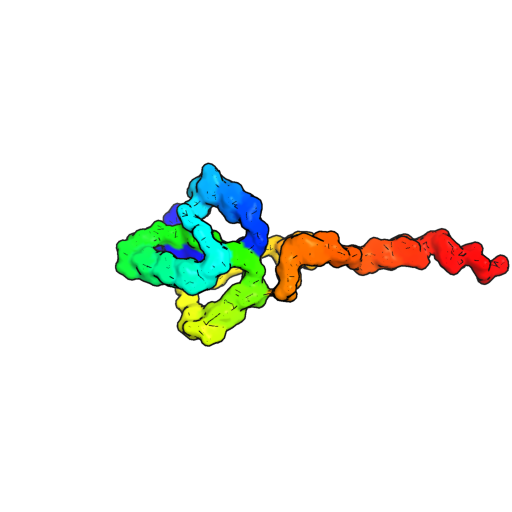 104 ? 7.046 -4.109 -31.293 1.00 52.28 104 ILE A N 1
ATOM 804 C CA . ILE A 1 104 ? 6.546 -3.425 -32.495 1.00 52.28 104 ILE A CA 1
ATOM 805 C C . ILE A 1 104 ? 7.665 -2.605 -33.154 1.00 52.28 104 ILE A C 1
ATOM 807 O O . ILE A 1 104 ? 7.811 -2.617 -34.376 1.00 52.28 104 ILE A O 1
ATOM 811 N N . GLN A 1 105 ? 8.516 -1.956 -32.364 1.00 46.59 105 GLN A N 1
ATOM 812 C CA . GLN A 1 105 ? 9.639 -1.155 -32.848 1.00 46.59 105 GLN A CA 1
ATOM 813 C C . GLN A 1 105 ? 10.725 -2.029 -33.492 1.00 46.59 105 GLN A C 1
ATOM 815 O O . GLN A 1 105 ? 11.301 -1.627 -34.502 1.00 46.59 105 GLN A O 1
ATOM 820 N N . LYS A 1 106 ? 10.902 -3.269 -33.013 1.00 44.66 106 LYS A N 1
ATOM 821 C CA . LYS A 1 106 ? 11.765 -4.286 -33.638 1.00 44.66 106 LYS A CA 1
ATOM 822 C C . LYS A 1 106 ? 11.249 -4.748 -35.008 1.00 44.66 106 LYS A C 1
ATOM 824 O O . LYS A 1 106 ? 12.031 -4.945 -35.933 1.00 44.66 106 LYS A O 1
ATOM 829 N N . SER A 1 107 ? 9.928 -4.849 -35.181 1.00 39.41 107 SER A N 1
ATOM 830 C CA . SER A 1 107 ? 9.322 -5.174 -36.486 1.00 39.41 107 SER A CA 1
ATOM 831 C C . SER A 1 107 ? 9.453 -4.041 -37.517 1.00 39.41 107 SER A C 1
ATOM 833 O O . SER A 1 107 ? 9.534 -4.300 -38.718 1.00 39.41 107 SER A O 1
ATOM 835 N N . ILE A 1 108 ? 9.517 -2.788 -37.048 1.00 47.19 108 ILE A N 1
ATOM 836 C CA . ILE A 1 108 ? 9.664 -1.589 -37.886 1.00 47.19 108 ILE A CA 1
ATOM 837 C C . ILE A 1 108 ? 11.142 -1.323 -38.217 1.00 47.19 108 ILE A C 1
ATOM 839 O O . ILE A 1 108 ? 11.444 -0.878 -39.325 1.00 47.19 108 ILE A O 1
ATOM 843 N N . SER A 1 109 ? 12.076 -1.635 -37.312 1.00 41.72 109 SER A N 1
ATOM 844 C CA . SER A 1 109 ? 13.518 -1.518 -37.575 1.00 41.72 109 SER A CA 1
ATOM 845 C C . SER A 1 109 ? 14.071 -2.648 -38.453 1.00 41.72 109 SER A C 1
ATOM 847 O O . SER A 1 109 ? 15.036 -2.417 -39.176 1.00 41.72 109 SER A O 1
ATOM 849 N N . MET A 1 110 ? 13.426 -3.823 -38.484 1.00 43.59 110 MET A N 1
ATOM 850 C CA . MET A 1 110 ? 13.799 -4.949 -39.362 1.00 43.59 110 MET A CA 1
ATOM 851 C C . MET A 1 110 ? 13.229 -4.874 -40.794 1.00 43.59 110 MET A C 1
ATOM 853 O O . MET A 1 110 ? 13.420 -5.812 -41.558 1.00 43.59 110 MET A O 1
ATOM 857 N N . ASN A 1 111 ? 12.549 -3.794 -41.211 1.00 51.09 1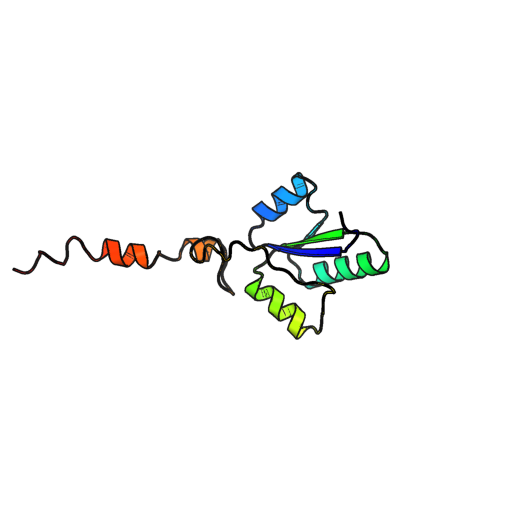11 ASN A N 1
ATOM 858 C CA . ASN A 1 111 ? 11.898 -3.738 -42.535 1.00 51.09 111 ASN A CA 1
ATOM 859 C C . ASN A 1 111 ? 12.014 -2.388 -43.262 1.00 51.09 111 ASN A C 1
ATOM 861 O O . ASN A 1 111 ? 11.015 -1.763 -43.627 1.00 51.09 111 ASN A O 1
ATOM 865 N N . ARG A 1 112 ? 13.242 -1.956 -43.576 1.00 41.03 112 ARG A N 1
ATOM 866 C CA . ARG A 1 112 ? 13.429 -0.994 -44.686 1.00 41.03 112 ARG A CA 1
ATOM 867 C C . ARG A 1 112 ? 14.728 -1.107 -45.483 1.00 41.03 112 ARG A C 1
ATOM 869 O O . ARG A 1 112 ? 14.760 -0.576 -46.586 1.00 41.03 112 ARG A O 1
ATOM 876 N N . PHE A 1 113 ? 15.743 -1.823 -44.993 1.00 45.09 113 PHE A N 1
ATOM 877 C CA . PHE A 1 113 ? 16.998 -2.039 -45.732 1.00 45.09 113 PHE A CA 1
ATOM 878 C C . PHE A 1 113 ? 17.241 -3.492 -46.174 1.00 45.09 113 PHE A C 1
ATOM 880 O O . PHE A 1 113 ? 17.897 -3.696 -47.190 1.00 45.09 113 PHE A O 1
ATOM 887 N N . ASP A 1 114 ? 16.638 -4.490 -45.521 1.00 48.88 114 ASP A N 1
ATOM 888 C CA . ASP A 1 114 ? 16.948 -5.903 -45.805 1.00 48.88 114 ASP A CA 1
ATOM 889 C C . ASP A 1 114 ? 16.098 -6.533 -46.929 1.00 48.88 114 ASP A C 1
ATOM 891 O O . ASP A 1 114 ? 16.444 -7.587 -47.457 1.00 48.88 114 ASP A O 1
ATOM 895 N N . LEU A 1 115 ? 15.007 -5.881 -47.353 1.00 41.44 115 LEU A N 1
ATOM 896 C CA . LEU A 1 115 ? 14.084 -6.416 -48.371 1.00 41.44 115 LEU A CA 1
ATOM 897 C C . LEU A 1 115 ? 14.418 -6.022 -49.825 1.00 41.44 115 LEU A C 1
ATOM 899 O O . LEU A 1 115 ? 13.777 -6.527 -50.740 1.00 41.44 115 LEU A O 1
ATOM 903 N N . TRP A 1 116 ? 15.402 -5.146 -50.057 1.00 40.62 116 TRP A N 1
ATOM 904 C CA . TRP A 1 116 ? 15.787 -4.664 -51.401 1.00 40.62 116 TRP A CA 1
ATOM 905 C C . TRP A 1 116 ? 17.293 -4.808 -51.695 1.00 40.62 116 TRP A C 1
ATOM 907 O O . TRP A 1 116 ? 17.825 -4.128 -52.568 1.00 40.62 116 TRP A O 1
ATOM 917 N N . GLY A 1 117 ? 17.996 -5.681 -50.965 1.00 44.03 117 GLY A N 1
ATOM 918 C CA . GLY A 1 117 ? 19.437 -5.913 -51.135 1.00 44.03 117 GLY A CA 1
ATOM 919 C C . GLY A 1 117 ? 19.823 -7.157 -51.946 1.00 44.03 117 GLY A C 1
ATOM 920 O O . GLY A 1 117 ? 21.007 -7.355 -52.183 1.00 44.03 117 GLY A O 1
ATOM 921 N N . ASN A 1 118 ? 18.863 -7.994 -52.359 1.00 43.38 118 ASN A N 1
ATOM 922 C CA . ASN A 1 118 ? 19.121 -9.236 -53.103 1.00 43.38 118 ASN A CA 1
ATOM 923 C C . ASN A 1 118 ? 18.122 -9.415 -54.260 1.00 43.38 118 ASN A C 1
ATOM 925 O O . ASN A 1 118 ? 17.287 -10.322 -54.241 1.00 43.38 118 ASN A O 1
ATOM 929 N N . MET A 1 119 ? 18.209 -8.538 -55.259 1.00 39.44 119 MET A N 1
ATOM 930 C CA . MET A 1 119 ? 17.690 -8.767 -56.612 1.00 39.44 119 MET A CA 1
ATOM 931 C C . MET A 1 119 ? 18.781 -8.451 -57.627 1.00 39.44 119 MET A C 1
ATOM 933 O O . MET A 1 119 ? 19.474 -7.429 -57.426 1.00 39.44 119 MET A O 1
#

Sequence (119 aa):
MAGGVVICIEIDNHRINRRLETNYLDKATDSFEEALKMAKDAVFKKIPLSIGLLGNAADIVPKFVSSDIIPDMVTDQTSAHDELIGYIPNHHTIEEADNYENPIQKSISMNRFDLWGNM

Radius of gyration: 20.06 Å; chains: 1; bounding box: 36×33×73 Å

Secondary structure (DSSP, 8-state):
--S-EEEEEES-HHHHHHHHHTTS-SEEES-HHHHHHHHHHHHHHT--EEEEEES-HHHHHHHHHHTT---S-----S-TT-TTTT-PPTT--HHHHHTS--HHHHHHHTSSSTTSS--